Protein AF-A0A6P1NHJ8-F1 (afdb_monomer_lite)

Foldseek 3Di:
DDDPDPPPPPVQWDKDWDFDQDPVRDTQTFIFIGGHPDGPDTDHPVRVVVVVVVVVVVVVVVVVVVVVVPPD

Organism: NCBI:txid2697569

Radius of gyration: 17.22 Å; chains: 1; bounding box: 30×35×54 Å

Secondary structure (DSSP, 8-state):
----------TTEEEEEEEEE-TTS-EEEEEEEEETTEEEEEE-HHHHHHHHHHHHHHHHHHHHHHHTTS--

pLDDT: mean 79.79, std 14.77, range [42.12, 95.5]

Structure (mmCIF, N/CA/C/O backbone):
data_AF-A0A6P1NHJ8-F1
#
_entry.id   AF-A0A6P1NHJ8-F1
#
loop_
_atom_site.group_PDB
_atom_site.id
_atom_site.type_symbol
_atom_site.label_atom_id
_atom_site.label_alt_id
_atom_site.label_comp_id
_atom_site.label_asym_id
_atom_site.label_entity_id
_atom_site.label_seq_id
_atom_site.pdbx_PDB_ins_code
_atom_site.Cartn_x
_atom_site.Cartn_y
_atom_site.Cartn_z
_atom_site.occupancy
_atom_site.B_iso_or_equiv
_atom_site.auth_seq_id
_atom_site.auth_comp_id
_atom_site.auth_asym_id
_atom_site.auth_atom_id
_atom_site.pdbx_PDB_model_num
ATOM 1 N N . MET A 1 1 ? -3.100 6.056 32.771 1.00 43.19 1 MET A N 1
ATOM 2 C CA . MET A 1 1 ? -2.470 4.898 32.101 1.00 43.19 1 MET A CA 1
ATOM 3 C C . MET A 1 1 ? -3.206 4.668 30.790 1.00 43.19 1 MET A C 1
ATOM 5 O O . MET A 1 1 ? -4.310 4.146 30.818 1.00 43.19 1 MET A O 1
ATOM 9 N N . THR A 1 2 ? -2.672 5.142 29.667 1.00 53.78 2 THR A N 1
ATOM 10 C CA . THR A 1 2 ? -3.238 4.897 28.331 1.00 53.78 2 THR A CA 1
ATOM 11 C C . THR A 1 2 ? -2.854 3.488 27.889 1.00 53.78 2 THR A C 1
ATOM 13 O O . THR A 1 2 ? -1.676 3.165 27.757 1.00 53.78 2 THR A O 1
ATOM 16 N N . THR A 1 3 ? -3.841 2.610 27.731 1.00 51.81 3 THR A N 1
ATOM 17 C CA . THR A 1 3 ? -3.629 1.231 27.280 1.00 51.81 3 THR A CA 1
ATOM 18 C C . THR A 1 3 ? -3.064 1.246 25.853 1.00 51.81 3 THR A C 1
ATOM 20 O O . THR A 1 3 ? -3.646 1.913 24.994 1.00 51.81 3 THR A O 1
ATOM 23 N N . PRO A 1 4 ? -1.957 0.542 25.550 1.00 53.94 4 PRO A N 1
ATOM 24 C CA . PRO A 1 4 ? -1.448 0.476 24.187 1.00 53.94 4 PRO A CA 1
ATOM 25 C C . PRO A 1 4 ? -2.476 -0.239 23.304 1.00 53.94 4 PRO A C 1
ATOM 27 O O . PRO A 1 4 ? -2.817 -1.401 23.529 1.00 53.94 4 PRO A O 1
ATOM 30 N N . LYS A 1 5 ? -2.997 0.477 22.304 1.00 59.12 5 LYS A N 1
ATOM 31 C CA . LYS A 1 5 ? -3.918 -0.058 21.297 1.00 59.12 5 LYS A CA 1
ATOM 32 C C . LYS A 1 5 ? -3.195 -1.178 20.550 1.00 59.12 5 LYS A C 1
ATOM 34 O O . LYS A 1 5 ? -2.252 -0.920 19.806 1.00 59.12 5 LYS A O 1
ATOM 39 N N . ALA A 1 6 ? -3.603 -2.425 20.787 1.00 58.28 6 ALA A N 1
ATOM 40 C CA . ALA A 1 6 ? -3.007 -3.580 20.127 1.00 58.28 6 ALA A CA 1
ATOM 41 C C . ALA A 1 6 ? -3.054 -3.397 18.596 1.00 58.28 6 ALA A C 1
ATOM 43 O O . ALA A 1 6 ? -4.070 -2.922 18.073 1.00 58.28 6 ALA A O 1
ATOM 44 N N . PRO A 1 7 ? -1.990 -3.764 17.858 1.00 59.09 7 PRO A N 1
ATOM 45 C CA . PRO A 1 7 ? -1.985 -3.636 16.410 1.00 59.09 7 PRO A CA 1
ATOM 46 C C . PRO A 1 7 ? -3.099 -4.509 15.832 1.00 59.09 7 PRO A C 1
ATOM 48 O O . PRO A 1 7 ? -3.085 -5.734 15.970 1.00 59.09 7 PRO A O 1
ATOM 51 N N . ILE A 1 8 ? -4.075 -3.875 15.179 1.00 63.09 8 ILE A N 1
ATOM 52 C CA . ILE A 1 8 ? -5.176 -4.570 14.512 1.00 63.09 8 ILE A CA 1
ATOM 53 C C . ILE A 1 8 ? -4.595 -5.258 13.273 1.00 63.09 8 ILE A C 1
ATOM 55 O O . ILE A 1 8 ? -4.590 -4.706 12.172 1.00 63.09 8 ILE A O 1
ATOM 59 N N . LYS A 1 9 ? -4.079 -6.479 13.439 1.00 60.41 9 LYS A N 1
ATOM 60 C CA . LYS A 1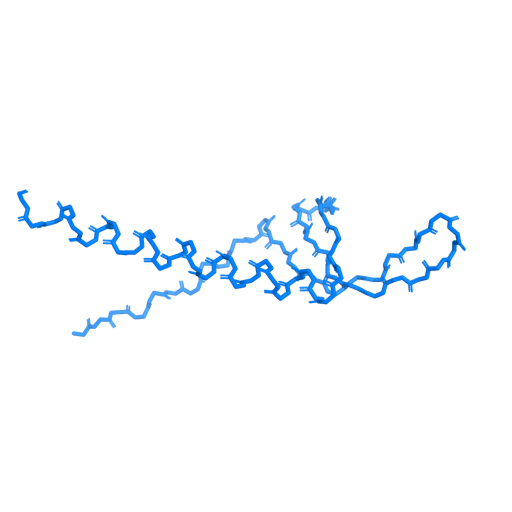 9 ? -3.732 -7.346 12.312 1.00 60.41 9 LYS A CA 1
ATOM 61 C C . LYS A 1 9 ? -5.038 -7.756 11.646 1.00 60.41 9 LYS A C 1
ATOM 63 O O . LYS A 1 9 ? -5.721 -8.645 12.137 1.00 60.41 9 LYS A O 1
ATOM 68 N N . ARG A 1 10 ? -5.413 -7.092 10.551 1.00 66.25 10 ARG A N 1
ATOM 69 C CA . ARG A 1 10 ? -6.531 -7.524 9.701 1.00 66.25 10 ARG A CA 1
ATOM 70 C C . ARG A 1 10 ? -6.065 -8.755 8.915 1.00 66.25 10 ARG A C 1
ATOM 72 O O . ARG A 1 10 ? -5.313 -8.582 7.960 1.00 66.25 10 ARG A O 1
ATOM 79 N N . PRO A 1 11 ? -6.482 -9.987 9.265 1.00 64.50 11 PRO A N 1
ATOM 80 C CA . PRO A 1 11 ? -5.934 -11.198 8.645 1.00 64.50 11 PRO A CA 1
ATOM 81 C C . PRO A 1 11 ? -6.241 -11.295 7.143 1.00 64.50 11 PRO A C 1
ATOM 83 O O . PRO A 1 11 ? -5.577 -12.029 6.421 1.00 64.50 11 PRO A O 1
ATOM 86 N N . TRP A 1 12 ? -7.234 -10.544 6.658 1.00 72.00 12 TRP A N 1
ATOM 87 C CA . TRP A 1 12 ? -7.660 -10.546 5.260 1.00 72.00 12 TRP A CA 1
ATOM 88 C C . TRP A 1 12 ? -6.939 -9.534 4.361 1.00 72.00 12 TRP A C 1
ATOM 90 O O . TRP A 1 12 ? -7.225 -9.541 3.165 1.00 72.00 12 TRP A O 1
ATOM 100 N N . LEU A 1 13 ? -6.067 -8.666 4.893 1.00 81.06 13 LEU A N 1
ATOM 101 C CA . LEU A 1 13 ? -5.270 -7.721 4.102 1.00 81.06 13 LEU A CA 1
ATOM 102 C C . LEU A 1 13 ? -3.786 -7.936 4.400 1.00 81.06 13 LEU A C 1
ATOM 104 O O . LEU A 1 13 ? -3.321 -7.647 5.501 1.00 81.06 13 LEU A O 1
ATOM 108 N N . LEU A 1 14 ? -3.051 -8.447 3.415 1.00 84.81 14 LEU A N 1
ATOM 109 C CA . LEU A 1 14 ? -1.639 -8.790 3.563 1.00 84.81 14 LEU A CA 1
ATOM 110 C C . LEU A 1 14 ? -0.812 -8.023 2.533 1.00 84.81 14 LEU A C 1
ATOM 112 O O . LEU A 1 14 ? -1.061 -8.133 1.337 1.00 84.81 14 LEU A O 1
ATOM 116 N N . ALA A 1 15 ? 0.191 -7.281 2.995 1.00 89.25 15 ALA A N 1
ATOM 117 C CA . ALA A 1 15 ? 1.233 -6.728 2.139 1.00 89.25 15 ALA A CA 1
ATOM 118 C C . ALA A 1 15 ? 2.442 -7.672 2.166 1.00 89.25 15 ALA A C 1
ATOM 120 O O . ALA A 1 15 ? 2.905 -8.042 3.249 1.00 89.25 15 ALA A O 1
ATOM 121 N N . LYS A 1 16 ? 2.933 -8.100 0.999 1.00 88.88 16 LYS A N 1
ATOM 122 C CA . LYS A 1 16 ? 4.088 -9.008 0.887 1.00 88.88 16 LYS A CA 1
ATOM 123 C C . LYS A 1 16 ? 5.004 -8.586 -0.268 1.00 88.88 16 LYS A C 1
ATOM 125 O O . LYS A 1 16 ? 4.486 -8.132 -1.289 1.00 88.88 16 LYS A O 1
ATOM 130 N N . PRO A 1 17 ? 6.333 -8.764 -0.157 1.00 90.25 17 PRO A N 1
ATOM 131 C CA . PRO A 1 17 ? 7.235 -8.602 -1.293 1.00 90.25 17 PRO A CA 1
ATOM 132 C C . PRO A 1 17 ? 6.878 -9.599 -2.398 1.00 90.25 17 PRO A C 1
ATOM 134 O O . PRO A 1 17 ? 6.784 -10.801 -2.140 1.00 90.25 17 PRO A O 1
ATOM 137 N N . VAL A 1 18 ? 6.661 -9.105 -3.615 1.00 89.56 18 VAL A N 1
ATOM 138 C CA . VAL A 1 18 ? 6.319 -9.921 -4.785 1.00 89.56 18 VAL A CA 1
ATOM 139 C C . VAL A 1 18 ? 7.012 -9.361 -6.017 1.00 89.56 18 VAL A C 1
ATOM 141 O O . VAL A 1 18 ? 6.929 -8.171 -6.325 1.00 89.56 18 VAL A O 1
ATOM 144 N N . THR A 1 19 ? 7.664 -10.249 -6.757 1.00 85.56 19 THR A N 1
ATOM 145 C CA . THR A 1 19 ? 8.231 -9.932 -8.066 1.00 85.56 19 THR A CA 1
ATOM 146 C C . THR A 1 19 ? 7.177 -10.193 -9.134 1.00 85.56 19 THR A C 1
ATOM 148 O O . THR A 1 19 ? 6.801 -11.343 -9.366 1.00 85.56 19 THR A O 1
ATOM 151 N N . TRP A 1 20 ? 6.691 -9.134 -9.779 1.00 79.75 20 TRP A N 1
ATOM 152 C CA . TRP A 1 20 ? 5.732 -9.239 -10.877 1.00 79.75 20 TRP A CA 1
ATOM 153 C C . TRP A 1 20 ? 6.461 -9.469 -12.199 1.00 79.75 20 TRP A C 1
ATOM 155 O O . TRP A 1 20 ? 7.532 -8.905 -12.426 1.00 79.75 20 TRP A O 1
ATOM 165 N N . LYS A 1 21 ? 5.883 -10.286 -13.082 1.00 80.00 21 LYS A N 1
ATOM 166 C CA . LYS A 1 21 ? 6.374 -10.456 -14.452 1.00 80.00 21 LYS A CA 1
ATOM 167 C C . LYS A 1 21 ? 5.494 -9.629 -15.385 1.00 80.00 2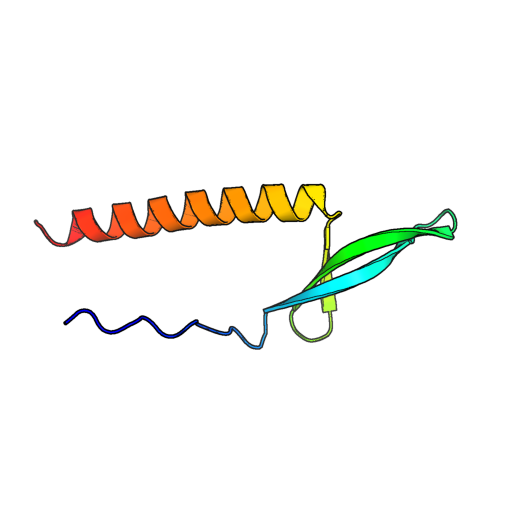1 LYS A C 1
ATOM 169 O O . LYS A 1 21 ? 4.337 -9.977 -15.611 1.00 80.00 21 LYS A O 1
ATOM 174 N N . ALA A 1 22 ? 6.040 -8.538 -15.908 1.00 76.00 22 ALA A N 1
ATOM 175 C CA . ALA A 1 22 ? 5.373 -7.721 -16.909 1.00 76.00 22 ALA A CA 1
ATOM 176 C C . ALA A 1 22 ? 5.301 -8.447 -18.272 1.00 76.00 22 ALA A C 1
ATOM 178 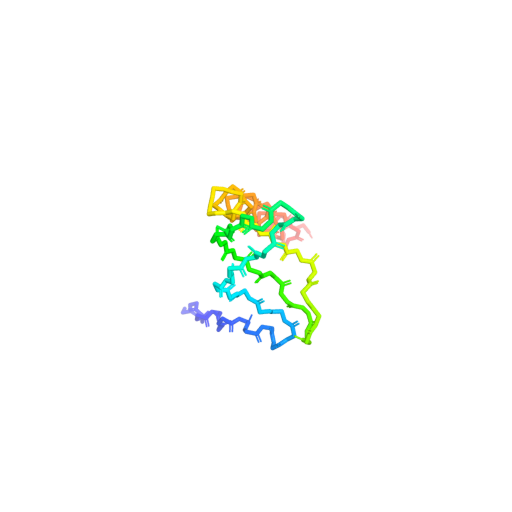O O . ALA A 1 22 ? 5.931 -9.489 -18.493 1.00 76.00 22 ALA A O 1
ATOM 179 N N . ARG A 1 23 ? 4.468 -7.924 -19.183 1.00 72.81 23 ARG A N 1
ATOM 180 C CA . ARG A 1 23 ? 4.154 -8.532 -20.495 1.00 72.81 23 ARG A CA 1
ATOM 181 C C . ARG A 1 23 ? 5.388 -8.692 -21.395 1.00 72.81 23 ARG A C 1
ATOM 183 O O . ARG A 1 23 ? 5.432 -9.590 -22.228 1.00 72.81 23 ARG A O 1
ATOM 190 N N . ASP A 1 24 ? 6.384 -7.849 -21.186 1.00 78.69 24 ASP A N 1
ATOM 191 C CA . ASP A 1 24 ? 7.705 -7.819 -21.822 1.00 78.69 24 ASP A CA 1
ATOM 192 C C . ASP A 1 24 ? 8.729 -8.774 -21.171 1.00 78.69 24 ASP A C 1
ATOM 194 O O . ASP A 1 24 ? 9.911 -8.745 -21.498 1.00 78.69 24 ASP A O 1
ATOM 198 N N . GLN A 1 25 ? 8.282 -9.644 -20.259 1.00 72.44 25 GLN A N 1
ATOM 199 C CA . GLN A 1 25 ? 9.109 -10.528 -19.433 1.00 72.44 25 GLN A CA 1
ATOM 200 C C . GLN A 1 25 ? 10.012 -9.824 -18.411 1.00 72.44 25 GLN A C 1
ATOM 202 O O . GLN A 1 25 ? 10.789 -10.507 -17.732 1.00 72.44 25 GLN A O 1
ATOM 207 N N . ILE A 1 26 ? 9.880 -8.510 -18.225 1.00 80.12 26 ILE A N 1
ATOM 208 C CA . ILE A 1 26 ? 10.630 -7.791 -17.199 1.00 80.12 26 ILE A CA 1
ATOM 209 C C . ILE A 1 26 ? 10.085 -8.178 -15.822 1.00 80.12 26 ILE A C 1
ATOM 211 O O . ILE A 1 26 ? 8.876 -8.202 -15.573 1.00 80.12 26 ILE A O 1
ATOM 215 N N . ARG A 1 27 ? 11.002 -8.528 -14.916 1.00 81.62 27 ARG A N 1
ATOM 216 C CA . ARG A 1 27 ? 10.696 -8.815 -13.514 1.00 81.62 27 ARG A CA 1
ATOM 217 C C . ARG A 1 27 ? 10.797 -7.523 -12.717 1.00 81.62 27 ARG A C 1
ATOM 219 O O . ARG A 1 27 ? 11.896 -7.014 -12.527 1.00 81.62 27 ARG A O 1
ATOM 226 N N . ILE A 1 28 ? 9.666 -7.025 -12.237 1.00 84.50 28 ILE A N 1
ATOM 227 C CA . ILE A 1 28 ? 9.603 -5.797 -11.444 1.00 84.50 28 ILE A CA 1
ATOM 228 C C . ILE A 1 28 ? 9.462 -6.197 -9.969 1.00 84.50 28 ILE A C 1
ATOM 230 O O . ILE A 1 28 ? 8.418 -6.743 -9.583 1.00 84.50 28 ILE A O 1
ATOM 234 N N . PRO A 1 29 ? 10.498 -5.991 -9.132 1.00 88.69 29 PRO A N 1
ATOM 235 C CA . PRO A 1 29 ? 10.376 -6.200 -7.698 1.00 88.69 29 PRO A CA 1
ATOM 236 C C . PRO A 1 29 ? 9.438 -5.143 -7.112 1.00 88.69 29 PRO A C 1
ATOM 238 O O . PRO A 1 29 ? 9.532 -3.960 -7.433 1.00 88.69 29 PRO A O 1
ATOM 241 N N . GLY A 1 30 ? 8.530 -5.567 -6.242 1.00 91.50 30 GLY A N 1
ATOM 242 C CA . GLY A 1 30 ? 7.596 -4.655 -5.603 1.00 91.50 30 GLY A CA 1
ATOM 243 C C . GLY A 1 30 ? 6.869 -5.296 -4.436 1.00 91.50 30 GLY A C 1
ATOM 244 O O . GLY A 1 30 ? 7.294 -6.313 -3.880 1.00 91.50 30 GLY A O 1
ATOM 245 N N . ILE A 1 31 ? 5.770 -4.672 -4.050 1.00 93.19 31 ILE A N 1
ATOM 246 C CA . ILE A 1 31 ? 4.943 -5.042 -2.912 1.00 93.19 31 ILE A CA 1
ATOM 247 C C . ILE A 1 31 ? 3.546 -5.343 -3.441 1.00 93.19 31 ILE A C 1
ATOM 249 O O . ILE A 1 31 ? 2.885 -4.489 -4.028 1.00 93.19 31 ILE A O 1
ATOM 253 N N . GLY A 1 32 ? 3.098 -6.578 -3.241 1.00 91.88 32 GLY A N 1
ATOM 254 C CA . GLY A 1 32 ? 1.734 -6.987 -3.542 1.00 91.88 32 GLY A CA 1
ATOM 255 C C . GLY A 1 32 ? 0.819 -6.723 -2.351 1.00 91.88 32 GLY A C 1
ATOM 256 O O . GLY A 1 32 ? 1.135 -7.117 -1.224 1.00 91.88 32 GLY A O 1
ATOM 257 N N . LEU A 1 33 ? -0.325 -6.093 -2.607 1.00 91.38 33 LEU A N 1
ATOM 258 C CA . LEU A 1 33 ? -1.435 -5.975 -1.666 1.00 91.38 33 LEU A CA 1
ATOM 259 C C . LEU A 1 33 ? -2.441 -7.087 -1.953 1.00 91.38 33 LEU A C 1
ATOM 261 O O . LEU A 1 33 ? -3.055 -7.120 -3.018 1.00 91.38 33 LEU A O 1
ATOM 265 N N . PHE A 1 34 ? -2.622 -7.997 -1.002 1.00 89.69 34 PHE A N 1
ATOM 266 C CA . PHE A 1 34 ? -3.474 -9.172 -1.140 1.00 89.69 34 PHE A CA 1
ATOM 267 C C . PHE A 1 34 ? -4.730 -9.049 -0.296 1.00 89.69 34 PHE A C 1
ATOM 269 O O . PHE A 1 34 ? -4.669 -8.694 0.884 1.00 89.69 34 PHE A O 1
ATOM 276 N N . ARG A 1 35 ? -5.860 -9.437 -0.889 1.00 88.81 35 ARG A N 1
ATOM 277 C CA . ARG A 1 35 ? -7.095 -9.729 -0.169 1.00 88.81 35 ARG A CA 1
ATOM 278 C C . ARG A 1 35 ? -7.378 -11.221 -0.287 1.00 88.81 35 ARG A C 1
ATOM 280 O O . ARG A 1 35 ? -7.719 -11.692 -1.371 1.00 88.81 35 ARG A O 1
ATOM 287 N N . ARG A 1 36 ? -7.264 -11.951 0.829 1.00 84.00 36 ARG A N 1
ATOM 288 C CA . ARG A 1 36 ? -7.217 -13.429 0.826 1.00 84.00 36 ARG A CA 1
ATOM 289 C C . ARG A 1 36 ? -6.104 -13.901 -0.125 1.00 84.00 36 ARG A C 1
ATOM 291 O O . ARG A 1 36 ? -4.968 -13.473 0.049 1.00 84.00 36 ARG A O 1
ATOM 298 N N . ASP A 1 37 ? -6.442 -14.681 -1.148 1.00 82.88 37 ASP A N 1
ATOM 299 C CA . ASP A 1 37 ? -5.490 -15.227 -2.123 1.00 82.88 37 ASP A CA 1
ATOM 300 C C . ASP A 1 37 ? -5.400 -14.407 -3.420 1.00 82.88 37 ASP A C 1
ATOM 302 O O . ASP A 1 37 ? -4.622 -14.731 -4.314 1.00 82.88 37 ASP A O 1
ATOM 306 N N . ALA A 1 38 ? -6.171 -13.321 -3.534 1.00 86.75 38 ALA A N 1
ATOM 307 C CA . ALA A 1 38 ? -6.181 -12.472 -4.718 1.00 86.75 38 ALA A CA 1
ATOM 308 C C . ALA A 1 38 ? -5.348 -11.204 -4.495 1.00 86.75 38 ALA A C 1
ATOM 310 O O . ALA A 1 38 ? -5.667 -10.381 -3.626 1.00 86.75 38 ALA A O 1
ATOM 311 N N . MET A 1 39 ? -4.312 -11.012 -5.316 1.00 88.06 39 MET A N 1
ATOM 312 C CA . MET A 1 39 ? -3.579 -9.748 -5.366 1.00 88.06 39 MET A CA 1
ATOM 313 C C . MET A 1 39 ? -4.480 -8.661 -5.952 1.00 88.06 39 MET A C 1
ATOM 315 O O . MET A 1 39 ? -4.991 -8.797 -7.058 1.00 88.06 39 MET A O 1
ATOM 319 N N . GLN A 1 40 ? -4.692 -7.599 -5.185 1.00 90.50 40 GLN A N 1
ATOM 320 C CA . GLN A 1 40 ? -5.515 -6.454 -5.569 1.00 90.50 40 GLN A CA 1
ATOM 321 C C . GLN A 1 40 ? -4.685 -5.379 -6.267 1.00 90.50 40 GLN A C 1
ATOM 323 O O . GLN A 1 40 ? -5.171 -4.722 -7.179 1.00 90.50 40 GLN A O 1
ATOM 328 N N . ALA A 1 41 ? -3.437 -5.200 -5.834 1.00 89.94 41 ALA A N 1
ATOM 329 C CA . ALA A 1 41 ? -2.522 -4.233 -6.418 1.00 89.94 41 ALA A CA 1
ATOM 330 C C . ALA A 1 41 ? -1.075 -4.710 -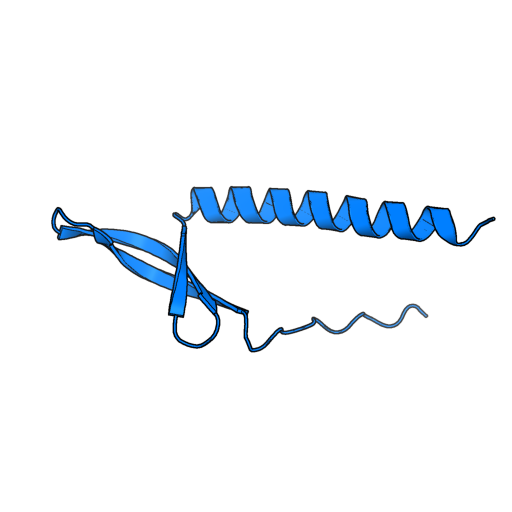6.283 1.00 89.94 41 ALA A C 1
ATOM 332 O O . ALA A 1 41 ? -0.732 -5.406 -5.324 1.00 89.94 41 ALA A O 1
ATOM 333 N N . HIS A 1 42 ? -0.238 -4.299 -7.230 1.00 91.75 42 HIS A N 1
ATOM 334 C CA . HIS A 1 42 ? 1.216 -4.375 -7.143 1.00 91.75 42 HIS A CA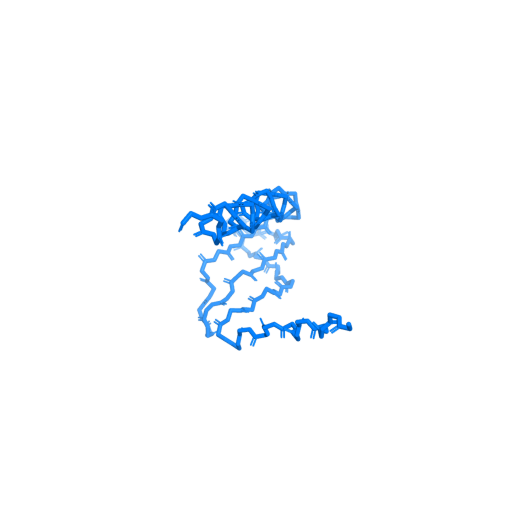 1
ATOM 335 C C . HIS A 1 42 ? 1.747 -2.948 -7.147 1.00 91.75 42 HIS A C 1
ATOM 337 O O . HIS A 1 42 ? 1.306 -2.136 -7.956 1.00 91.75 42 HIS A O 1
ATOM 343 N N . LEU A 1 43 ? 2.630 -2.647 -6.205 1.00 91.56 43 LEU A N 1
ATOM 344 C CA . LEU A 1 43 ? 3.256 -1.344 -6.055 1.00 91.56 43 LEU A CA 1
ATOM 345 C C . LEU A 1 43 ? 4.760 -1.517 -6.192 1.00 91.56 43 LEU A C 1
ATOM 347 O O . LEU A 1 43 ? 5.350 -2.418 -5.586 1.00 91.56 43 LEU A O 1
ATOM 351 N N . THR A 1 44 ? 5.403 -0.626 -6.928 1.00 91.69 44 THR A N 1
ATOM 352 C CA . THR A 1 44 ? 6.852 -0.443 -6.823 1.00 91.69 44 THR A CA 1
ATOM 353 C C . THR A 1 44 ? 7.227 0.025 -5.406 1.00 91.69 44 THR A C 1
ATOM 355 O O . THR A 1 44 ? 6.368 0.495 -4.650 1.00 91.69 44 THR A O 1
ATOM 358 N N . PRO A 1 45 ? 8.505 -0.083 -5.000 1.00 90.50 45 PRO A N 1
ATOM 359 C CA . PRO A 1 45 ? 8.940 0.402 -3.691 1.00 90.50 45 PRO A CA 1
ATOM 360 C C . PRO A 1 45 ? 8.607 1.880 -3.439 1.00 90.50 45 PRO A C 1
ATOM 362 O O . PRO A 1 45 ? 8.218 2.231 -2.328 1.00 90.50 45 PRO A O 1
ATOM 365 N N . ASP A 1 46 ? 8.718 2.733 -4.459 1.00 91.94 46 ASP A N 1
ATOM 366 C CA . ASP A 1 46 ? 8.450 4.168 -4.327 1.00 91.94 46 ASP A CA 1
ATOM 367 C C . ASP A 1 46 ? 6.953 4.463 -4.199 1.00 91.94 46 ASP A C 1
ATOM 369 O O . ASP A 1 46 ? 6.547 5.235 -3.331 1.00 91.94 46 ASP A O 1
ATOM 373 N N . GLU A 1 47 ? 6.112 3.780 -4.980 1.00 91.88 47 GLU A N 1
ATOM 374 C CA . GLU A 1 47 ? 4.653 3.885 -4.852 1.00 91.88 47 GLU A CA 1
ATO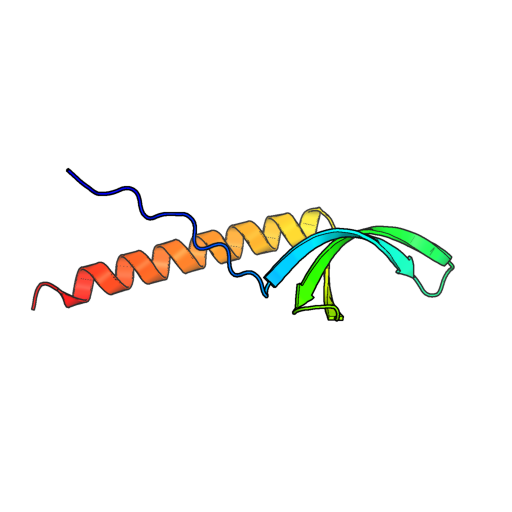M 375 C C . GLU A 1 47 ? 4.163 3.397 -3.487 1.00 91.88 47 GLU A C 1
ATOM 377 O O . GLU A 1 47 ? 3.257 3.991 -2.904 1.00 91.88 47 GLU A O 1
ATOM 382 N N . ALA A 1 48 ? 4.771 2.336 -2.950 1.00 92.06 48 ALA A N 1
ATOM 383 C CA . ALA A 1 48 ? 4.421 1.828 -1.632 1.00 92.06 48 ALA A CA 1
ATOM 384 C C . ALA A 1 48 ? 4.778 2.813 -0.511 1.00 92.06 48 ALA A C 1
ATOM 386 O O . ALA A 1 48 ? 3.985 2.970 0.417 1.00 92.06 48 ALA A O 1
ATOM 387 N N . ARG A 1 49 ? 5.925 3.504 -0.604 1.00 93.94 49 ARG A N 1
ATOM 388 C CA . ARG A 1 49 ? 6.293 4.578 0.338 1.00 93.94 49 ARG A CA 1
ATOM 389 C C . ARG A 1 49 ? 5.311 5.742 0.251 1.00 93.94 49 ARG A C 1
ATOM 391 O O . ARG A 1 49 ? 4.717 6.101 1.259 1.00 93.94 49 ARG A O 1
ATOM 398 N N . ALA A 1 50 ? 5.043 6.234 -0.958 1.00 95.38 50 ALA A N 1
ATOM 399 C CA . ALA A 1 50 ? 4.097 7.329 -1.163 1.00 95.38 50 ALA A CA 1
ATOM 400 C C . ALA A 1 50 ? 2.677 6.982 -0.677 1.00 95.38 50 ALA A C 1
ATOM 402 O O . ALA A 1 50 ? 1.961 7.838 -0.156 1.00 95.38 50 ALA A O 1
ATOM 403 N N . LEU A 1 51 ? 2.245 5.725 -0.833 1.00 93.12 51 LEU A N 1
ATOM 404 C CA . LEU A 1 51 ? 0.975 5.257 -0.281 1.00 93.12 51 LEU A CA 1
ATOM 405 C C . LEU A 1 51 ? 1.003 5.212 1.251 1.00 93.12 51 LEU A C 1
ATOM 407 O O . LEU A 1 51 ? 0.012 5.588 1.872 1.00 93.12 51 LEU A O 1
ATOM 411 N N . ALA A 1 52 ? 2.105 4.762 1.856 1.00 92.69 52 ALA A N 1
ATOM 412 C CA . ALA A 1 52 ? 2.256 4.743 3.307 1.00 92.69 52 ALA A CA 1
ATOM 413 C C . ALA A 1 52 ? 2.158 6.156 3.901 1.00 92.69 52 ALA A C 1
ATOM 415 O O . ALA A 1 52 ? 1.411 6.340 4.861 1.00 92.69 52 ALA A O 1
ATOM 416 N N . ASP A 1 53 ? 2.804 7.144 3.279 1.00 95.50 53 ASP A N 1
ATOM 417 C CA . ASP A 1 53 ? 2.734 8.547 3.705 1.00 95.50 53 ASP A CA 1
ATOM 418 C C . ASP A 1 53 ? 1.292 9.072 3.645 1.00 95.50 53 ASP A C 1
ATOM 420 O O . ASP A 1 53 ? 0.768 9.602 4.622 1.00 95.50 53 ASP A O 1
ATOM 424 N N . ARG A 1 54 ? 0.577 8.811 2.541 1.00 95.00 54 ARG A N 1
ATOM 425 C CA . ARG A 1 54 ? -0.844 9.191 2.422 1.00 95.00 54 ARG A CA 1
ATOM 426 C C . ARG A 1 54 ? -1.726 8.514 3.468 1.00 95.00 54 ARG A C 1
ATOM 428 O O . ARG A 1 54 ? -2.659 9.132 3.973 1.00 95.00 54 ARG A O 1
ATOM 435 N N . LEU A 1 55 ? -1.477 7.238 3.767 1.00 92.56 55 LEU A N 1
ATOM 436 C CA . LEU A 1 55 ? -2.218 6.517 4.803 1.00 92.56 55 LEU A CA 1
ATOM 437 C C . LEU A 1 55 ? -1.940 7.097 6.193 1.00 92.56 55 LEU A C 1
ATOM 439 O O . LEU A 1 55 ? -2.859 7.134 7.010 1.00 92.56 55 LEU A O 1
ATOM 443 N N . HIS A 1 56 ? -0.714 7.561 6.441 1.00 92.88 56 HIS A N 1
ATOM 444 C CA . HIS A 1 56 ? -0.343 8.253 7.670 1.00 92.88 56 HIS A CA 1
ATOM 445 C C . HIS A 1 56 ? -1.115 9.571 7.808 1.00 92.88 56 HIS A C 1
ATOM 447 O O . HIS A 1 56 ? -1.872 9.727 8.764 1.00 92.88 56 HIS A O 1
ATOM 453 N N . ASP A 1 57 ? -1.074 10.428 6.783 1.00 93.94 57 ASP A N 1
ATOM 454 C CA . ASP A 1 57 ? -1.824 11.693 6.757 1.00 93.94 57 ASP A CA 1
ATOM 455 C C . ASP A 1 57 ? -3.334 11.483 6.970 1.00 93.94 57 ASP A C 1
ATOM 457 O O . ASP A 1 57 ? -4.019 12.271 7.629 1.00 93.94 57 ASP A O 1
ATOM 461 N N . MET A 1 58 ? -3.893 10.421 6.382 1.00 93.06 58 MET A N 1
ATOM 462 C CA . MET A 1 58 ? -5.303 10.070 6.556 1.00 93.06 58 MET A CA 1
ATOM 463 C C . MET A 1 58 ? -5.613 9.614 7.983 1.00 93.06 58 MET A C 1
ATOM 465 O O . MET A 1 58 ? -6.672 9.969 8.503 1.00 93.06 58 MET A O 1
ATOM 469 N N . ALA A 1 59 ? -4.726 8.835 8.605 1.00 90.88 59 ALA A N 1
ATOM 470 C CA . ALA A 1 59 ? -4.891 8.395 9.986 1.00 90.88 59 ALA A CA 1
ATOM 471 C C . ALA A 1 59 ? -4.894 9.595 10.943 1.00 90.88 59 ALA A C 1
ATOM 473 O O . ALA A 1 59 ? -5.839 9.739 11.721 1.00 90.88 59 ALA A O 1
ATOM 474 N N . ASP A 1 60 ? -3.934 10.510 10.788 1.00 92.00 60 ASP A N 1
ATOM 475 C CA . ASP A 1 60 ? -3.826 11.719 11.612 1.00 92.00 60 ASP A CA 1
ATOM 476 C C . ASP A 1 60 ? -5.087 12.590 11.522 1.00 92.00 60 ASP A C 1
ATOM 478 O O . ASP A 1 60 ? -5.588 13.104 12.529 1.00 92.00 60 ASP A O 1
ATOM 482 N N . ARG A 1 61 ? -5.665 12.721 10.321 1.00 90.50 61 ARG A N 1
ATOM 483 C CA . ARG A 1 61 ? -6.927 13.455 10.115 1.00 90.50 61 ARG A CA 1
ATOM 484 C C . ARG A 1 61 ? -8.115 12.792 10.810 1.00 90.50 61 ARG A C 1
ATOM 486 O O . ARG A 1 61 ? -8.957 13.497 11.363 1.00 90.50 61 ARG A O 1
ATOM 493 N N . VAL A 1 62 ? -8.206 11.462 10.770 1.00 89.81 62 VAL A N 1
ATOM 494 C CA . VAL A 1 62 ? -9.292 10.707 11.420 1.00 89.81 62 VAL A CA 1
ATOM 495 C C . VAL A 1 62 ? -9.206 10.821 12.943 1.00 89.81 62 VAL A C 1
ATOM 497 O O . VAL A 1 62 ? -10.227 11.060 13.597 1.00 89.81 62 VAL A O 1
ATOM 500 N N . ASP A 1 63 ? -8.004 10.713 13.504 1.00 84.06 63 ASP A N 1
ATOM 501 C CA . ASP A 1 63 ? -7.784 10.846 14.946 1.00 84.06 63 ASP A CA 1
ATOM 502 C C . ASP A 1 63 ? -8.070 12.286 15.419 1.00 84.06 63 ASP A C 1
ATOM 504 O O . ASP A 1 63 ? -8.765 12.499 16.421 1.00 84.06 63 ASP A O 1
ATOM 508 N N . SER A 1 64 ? -7.656 13.287 14.633 1.00 79.88 64 SER A N 1
ATOM 509 C CA . SER A 1 64 ? -7.953 14.703 14.902 1.00 79.88 64 SER A CA 1
ATOM 510 C C . SER A 1 64 ? -9.458 15.001 14.876 1.00 79.88 64 SER A C 1
ATOM 512 O O . SER A 1 64 ? -9.975 15.665 15.773 1.00 79.88 64 SER A O 1
ATOM 514 N N . ALA A 1 65 ? -10.192 14.469 13.890 1.00 72.62 65 ALA A N 1
ATOM 515 C CA . ALA A 1 65 ? -11.639 14.672 13.768 1.00 72.62 65 ALA A CA 1
ATOM 516 C C . ALA A 1 65 ? -12.451 13.986 14.882 1.00 72.62 65 ALA A C 1
ATOM 518 O O . ALA A 1 65 ? -13.552 14.434 15.209 1.00 72.62 65 ALA A O 1
ATOM 519 N N . THR A 1 66 ? -11.927 12.903 15.461 1.00 64.31 66 THR A N 1
ATOM 520 C CA . THR A 1 66 ? -12.581 12.188 16.567 1.00 64.31 66 THR A CA 1
ATOM 521 C C . THR A 1 66 ? -12.495 12.993 17.865 1.00 64.31 66 THR A C 1
ATOM 523 O O . THR A 1 66 ? -13.494 13.121 18.567 1.00 64.31 66 THR A O 1
ATOM 526 N N . THR A 1 67 ? -11.350 13.633 18.124 1.00 60.78 67 THR A N 1
ATOM 527 C CA . THR A 1 67 ? -11.129 14.458 19.327 1.00 60.78 67 THR A CA 1
ATOM 528 C C . THR A 1 67 ? -12.087 15.657 19.413 1.00 60.78 67 THR A C 1
ATOM 530 O O . THR A 1 67 ? -12.530 16.018 20.498 1.00 60.78 67 THR A O 1
ATOM 533 N N . SER A 1 68 ? -12.475 16.261 18.284 1.00 57.38 68 SER A N 1
ATOM 534 C CA . SER A 1 68 ? -13.358 17.442 18.279 1.00 57.38 68 SER A CA 1
ATOM 535 C C . SER A 1 68 ? -14.838 17.153 18.570 1.00 57.38 68 SER A C 1
ATOM 537 O O . SER A 1 68 ? -15.593 18.093 18.807 1.00 57.38 68 SER A O 1
ATOM 539 N N . LYS A 1 69 ? -15.287 15.891 18.529 1.00 56.25 69 LYS A N 1
ATOM 540 C CA . LYS A 1 69 ? -16.700 15.536 18.769 1.00 56.25 69 LYS A CA 1
ATOM 541 C C . LYS A 1 69 ? -17.042 15.261 20.234 1.00 56.25 69 LYS A C 1
ATOM 543 O O . LYS A 1 69 ? -18.221 15.174 20.548 1.00 56.25 69 LYS A O 1
ATOM 548 N N . GLU A 1 70 ? -16.051 15.124 21.112 1.00 54.84 70 GLU A N 1
ATOM 549 C CA . GLU A 1 70 ? -16.259 14.725 22.514 1.00 54.84 70 GLU A CA 1
ATOM 550 C C . GLU A 1 70 ? -16.339 15.923 23.485 1.00 54.84 70 GLU A C 1
ATOM 552 O O . GLU A 1 70 ? -16.498 15.739 24.687 1.00 54.84 70 GLU A O 1
ATOM 557 N N . THR A 1 71 ? -16.257 17.160 22.978 1.00 51.88 71 THR A N 1
ATOM 558 C CA . THR A 1 71 ? -16.261 18.398 23.783 1.00 51.88 71 THR A CA 1
ATOM 559 C C . THR A 1 71 ? -17.481 19.302 23.564 1.00 51.88 71 THR A C 1
ATOM 561 O O . THR A 1 71 ? -17.394 20.491 23.870 1.00 51.88 71 THR A O 1
ATOM 564 N N . ASN A 1 72 ? -18.593 18.794 23.020 1.00 42.12 72 ASN A N 1
ATOM 565 C CA . ASN A 1 72 ? -19.834 19.567 22.860 1.00 42.12 72 ASN A CA 1
ATOM 566 C C . ASN A 1 72 ? -21.053 18.811 23.388 1.00 42.12 72 ASN A C 1
ATOM 568 O O . ASN A 1 72 ? -21.237 17.652 22.954 1.00 42.12 72 ASN A O 1
#

Sequence (72 aa):
MTTPKAPIKRPWLLAKPVTWKARDQIRIPGIGLFRRDAMQAHLTPDEARALADRLHDMADRVDSATTSKETN